Protein AF-A0A4P6PBQ9-F1 (afdb_monomer_lite)

pLDDT: mean 81.06, std 14.19, range [39.72, 94.38]

Sequence (97 aa):
METLREIMATLTFIAGTVLIFSLIGAFHWGTLLASFACFLAAYLIWPSKRSGQRERENVFLDVLELIIEFPMEILFWLFRLIGRLFRSKEGGFDIDI

Secondary structure (DSSP, 8-state):
-HHHHHHHHHHHHHHHHHHHHHTTTS--HHHHHHHHHHHHHHHHHS--GGGT---S--HHHHHHHHHHHHHHHHHHHHHHHHHHHHHTTS-------

Radius of gyration: 16.73 Å; chains: 1; bounding box: 33×40×40 Å

Structure (mmCIF, N/CA/C/O backbone):
data_AF-A0A4P6PBQ9-F1
#
_entry.id   AF-A0A4P6PBQ9-F1
#
loop_
_atom_site.group_PDB
_atom_site.id
_atom_site.type_symbol
_atom_site.label_atom_id
_atom_site.label_alt_id
_atom_site.label_comp_id
_atom_site.label_asym_id
_atom_site.label_entity_id
_atom_site.label_seq_id
_atom_site.pdbx_PDB_ins_code
_atom_site.Cartn_x
_atom_site.Cartn_y
_atom_site.Cartn_z
_atom_site.occupancy
_atom_site.B_iso_or_equiv
_atom_site.auth_seq_id
_atom_site.auth_comp_id
_atom_site.auth_asym_id
_atom_site.auth_atom_id
_atom_site.pdbx_PDB_model_num
ATOM 1 N N . MET A 1 1 ? -2.350 0.462 23.960 1.00 65.19 1 MET A N 1
ATOM 2 C CA . MET A 1 1 ? -1.142 0.570 23.101 1.00 65.19 1 MET A CA 1
ATOM 3 C C . MET A 1 1 ? -1.495 0.472 21.606 1.00 65.19 1 MET A C 1
ATOM 5 O O . MET A 1 1 ? -0.650 0.081 20.811 1.00 65.19 1 MET A O 1
ATOM 9 N N . GLU A 1 2 ? -2.716 0.825 21.186 1.00 73.94 2 GLU A N 1
ATOM 10 C CA . GLU A 1 2 ? -3.126 0.719 19.772 1.00 73.94 2 GLU A CA 1
ATOM 11 C C . GLU A 1 2 ? -2.599 1.862 18.916 1.00 73.94 2 GLU A C 1
ATOM 13 O O . GLU A 1 2 ? -2.073 1.615 17.839 1.00 73.94 2 GLU A O 1
ATOM 18 N N . THR A 1 3 ? -2.615 3.090 19.431 1.00 80.19 3 THR A N 1
ATOM 19 C CA . THR A 1 3 ? -2.163 4.278 18.690 1.00 80.19 3 THR A CA 1
ATOM 20 C C . THR A 1 3 ? -0.701 4.165 18.254 1.00 80.19 3 THR A C 1
ATOM 22 O O . THR A 1 3 ? -0.340 4.559 17.152 1.00 80.19 3 THR A O 1
ATOM 25 N N . LEU A 1 4 ? 0.156 3.561 19.089 1.00 84.88 4 LEU A N 1
ATOM 26 C CA . LEU A 1 4 ? 1.552 3.303 18.730 1.00 84.88 4 LEU A CA 1
ATOM 27 C C . LEU A 1 4 ? 1.659 2.295 17.575 1.00 84.88 4 LEU A C 1
ATOM 29 O O . LEU A 1 4 ? 2.440 2.509 16.652 1.00 84.88 4 LEU A O 1
ATOM 33 N N . ARG A 1 5 ? 0.859 1.221 17.600 1.00 86.19 5 ARG A N 1
ATOM 34 C CA . ARG A 1 5 ? 0.819 0.222 16.520 1.00 86.19 5 ARG A CA 1
ATOM 35 C C . ARG A 1 5 ? 0.308 0.829 15.216 1.00 86.19 5 ARG A C 1
ATOM 37 O O . ARG A 1 5 ? 0.903 0.577 14.176 1.00 86.19 5 ARG A O 1
ATOM 44 N N . GLU A 1 6 ? -0.730 1.660 15.276 1.00 86.75 6 GLU A N 1
ATOM 45 C CA . GLU A 1 6 ? -1.260 2.397 14.119 1.00 86.75 6 GLU A CA 1
ATOM 46 C C . GLU A 1 6 ? -0.182 3.285 13.484 1.00 86.75 6 GLU A C 1
ATOM 48 O O . GLU A 1 6 ? 0.038 3.231 12.272 1.00 86.75 6 GLU A O 1
ATOM 53 N N . ILE A 1 7 ? 0.555 4.048 14.302 1.00 88.44 7 ILE A N 1
ATOM 54 C CA . ILE A 1 7 ? 1.662 4.890 13.832 1.00 88.44 7 ILE A CA 1
ATOM 55 C C . ILE A 1 7 ? 2.764 4.028 13.202 1.00 88.44 7 ILE A C 1
ATOM 57 O O . ILE A 1 7 ? 3.213 4.322 12.096 1.00 88.44 7 ILE A O 1
ATOM 61 N N . MET A 1 8 ? 3.180 2.942 13.860 1.00 90.56 8 MET A N 1
ATOM 62 C CA . MET A 1 8 ? 4.226 2.049 13.347 1.00 90.56 8 MET A CA 1
ATOM 63 C C . MET A 1 8 ? 3.844 1.397 12.015 1.00 90.56 8 MET A C 1
ATOM 65 O O . MET A 1 8 ? 4.658 1.364 11.091 1.00 90.56 8 MET A O 1
ATOM 69 N N . ALA A 1 9 ? 2.613 0.902 11.897 1.00 90.94 9 ALA A N 1
ATOM 70 C CA . ALA A 1 9 ? 2.101 0.317 10.665 1.00 90.94 9 ALA A CA 1
ATOM 71 C C . ALA A 1 9 ? 2.056 1.354 9.534 1.00 90.94 9 ALA A C 1
ATOM 73 O O . ALA A 1 9 ? 2.552 1.085 8.441 1.00 90.94 9 ALA A O 1
ATOM 74 N N . THR A 1 10 ? 1.571 2.566 9.816 1.00 90.06 10 THR A N 1
ATOM 75 C CA . THR A 1 10 ? 1.527 3.658 8.829 1.00 90.06 10 THR A CA 1
ATOM 76 C C . THR A 1 10 ? 2.931 4.051 8.359 1.00 90.06 10 THR A C 1
ATOM 78 O O . THR A 1 10 ? 3.169 4.188 7.161 1.00 90.06 10 THR A O 1
ATOM 81 N N . LEU A 1 11 ? 3.899 4.179 9.273 1.00 93.88 11 LEU A N 1
ATOM 82 C CA . LEU A 1 11 ? 5.289 4.488 8.917 1.00 93.88 11 LEU A CA 1
ATOM 83 C C . LEU A 1 11 ? 5.925 3.383 8.068 1.00 93.88 11 LEU A C 1
ATOM 85 O O . LEU A 1 11 ? 6.626 3.668 7.098 1.00 93.88 11 LEU A O 1
ATOM 89 N N . THR A 1 12 ? 5.647 2.124 8.404 1.00 93.69 12 THR A N 1
ATOM 90 C CA . THR A 1 12 ? 6.162 0.967 7.663 1.00 93.69 12 THR A CA 1
ATOM 91 C C . THR A 1 12 ? 5.551 0.899 6.260 1.00 93.69 12 THR A C 1
ATOM 93 O O . THR A 1 12 ? 6.253 0.614 5.289 1.00 93.69 12 THR A O 1
ATOM 96 N N . PHE A 1 13 ? 4.268 1.242 6.125 1.00 93.12 13 PHE A N 1
ATOM 97 C CA . PHE A 1 13 ? 3.591 1.366 4.837 1.00 93.12 13 PHE A CA 1
ATOM 98 C C . PHE A 1 13 ? 4.214 2.462 3.959 1.00 93.12 13 PHE A C 1
ATOM 100 O O . PHE A 1 13 ? 4.505 2.237 2.781 1.00 93.12 13 PHE A O 1
ATOM 107 N N . ILE A 1 14 ? 4.474 3.640 4.535 1.00 94.38 14 ILE A N 1
ATOM 108 C CA . ILE A 1 14 ? 5.136 4.744 3.828 1.00 94.38 14 ILE A CA 1
ATOM 109 C C . ILE A 1 14 ? 6.533 4.311 3.368 1.00 94.38 14 ILE A C 1
ATOM 111 O O . ILE A 1 14 ? 6.887 4.530 2.210 1.00 94.38 14 ILE A O 1
ATOM 115 N N . ALA A 1 15 ? 7.302 3.634 4.226 1.00 94.38 15 ALA A N 1
ATOM 116 C CA . ALA A 1 15 ? 8.620 3.113 3.868 1.00 94.38 15 ALA A CA 1
ATOM 117 C C . ALA A 1 15 ? 8.556 2.126 2.687 1.00 94.38 15 ALA A C 1
ATOM 119 O O . ALA A 1 15 ? 9.316 2.268 1.729 1.00 94.38 15 ALA A O 1
ATOM 120 N N . GLY A 1 16 ? 7.610 1.179 2.706 1.00 92.56 16 GLY A N 1
ATOM 121 C CA . GLY A 1 16 ? 7.380 0.254 1.588 1.00 92.56 16 GLY A CA 1
ATOM 122 C C . GLY A 1 16 ? 7.032 0.978 0.283 1.00 92.56 16 GLY A C 1
ATOM 123 O O . GLY A 1 16 ? 7.572 0.656 -0.775 1.00 92.56 16 GLY A O 1
ATOM 124 N N . THR A 1 17 ? 6.210 2.024 0.370 1.00 92.44 17 THR A N 1
ATOM 125 C CA . THR A 1 17 ? 5.827 2.855 -0.779 1.00 92.44 17 THR A CA 1
ATOM 126 C C . THR A 1 17 ? 7.035 3.577 -1.380 1.00 92.44 17 THR A C 1
ATOM 128 O O . THR A 1 17 ? 7.237 3.543 -2.593 1.00 92.44 17 THR A O 1
ATOM 131 N N . VAL A 1 18 ? 7.890 4.177 -0.544 1.00 93.88 18 VAL A N 1
ATOM 132 C CA . VAL A 1 18 ? 9.129 4.839 -0.990 1.00 93.88 18 VAL A CA 1
ATOM 133 C C . VAL A 1 18 ? 10.069 3.850 -1.683 1.00 93.88 18 VAL A C 1
ATOM 135 O O . VAL A 1 18 ? 10.625 4.173 -2.733 1.00 93.88 18 VAL A O 1
ATOM 138 N N . LEU A 1 19 ? 10.212 2.632 -1.147 1.00 91.75 19 LEU A N 1
ATOM 139 C CA . LEU A 1 19 ? 11.022 1.583 -1.776 1.00 91.75 19 LEU A CA 1
ATOM 140 C C . LEU A 1 19 ? 10.494 1.209 -3.168 1.00 91.75 19 LEU A C 1
ATOM 142 O O . LEU A 1 19 ? 11.292 1.030 -4.086 1.00 91.75 19 LEU A O 1
ATOM 146 N N . ILE A 1 20 ? 9.172 1.155 -3.355 1.00 90.88 20 ILE A N 1
ATOM 147 C CA . ILE A 1 20 ? 8.572 0.925 -4.677 1.00 90.88 20 ILE A CA 1
ATOM 148 C C . ILE A 1 20 ? 8.871 2.063 -5.640 1.00 90.88 20 ILE A C 1
ATOM 150 O O . ILE A 1 20 ? 9.293 1.805 -6.765 1.00 90.88 20 ILE A O 1
ATOM 154 N N . PHE A 1 21 ? 8.708 3.317 -5.217 1.00 91.44 21 PHE A N 1
ATOM 155 C CA . PHE A 1 21 ? 9.039 4.457 -6.075 1.00 91.44 21 PHE A CA 1
ATOM 156 C C . PHE A 1 21 ? 10.524 4.480 -6.455 1.00 91.44 21 PHE A C 1
ATOM 158 O O . PHE A 1 21 ? 10.863 4.826 -7.586 1.00 91.44 21 PHE A O 1
ATOM 165 N N . SER A 1 22 ? 11.409 4.032 -5.559 1.00 91.62 22 SER A N 1
ATOM 166 C CA . SER A 1 22 ? 12.841 3.906 -5.847 1.00 91.62 22 SER A CA 1
ATOM 167 C C . SER A 1 22 ? 13.152 2.926 -6.987 1.00 91.62 22 SER A C 1
ATOM 169 O O . SER A 1 22 ? 14.192 3.071 -7.631 1.00 91.62 22 SER A O 1
ATOM 171 N N . LEU A 1 23 ? 12.279 1.952 -7.270 1.00 90.88 23 LEU A N 1
ATOM 172 C CA . LEU A 1 23 ? 12.480 0.985 -8.356 1.00 90.88 23 LEU A CA 1
ATOM 173 C C . LEU A 1 23 ? 12.305 1.593 -9.751 1.00 90.88 23 LEU A C 1
ATOM 175 O O . LEU A 1 23 ? 12.793 1.012 -10.717 1.00 90.88 23 LEU A O 1
ATOM 179 N N . ILE A 1 24 ? 11.631 2.744 -9.869 1.00 88.44 24 ILE A N 1
ATOM 180 C CA . ILE A 1 24 ? 11.380 3.404 -11.160 1.00 88.44 24 ILE A CA 1
ATOM 181 C C . ILE A 1 24 ? 12.694 3.892 -11.794 1.00 88.44 24 ILE A C 1
ATOM 183 O O . ILE A 1 24 ? 12.819 3.899 -13.016 1.00 88.44 24 ILE A O 1
ATOM 187 N N . GLY A 1 25 ? 13.687 4.270 -10.979 1.00 85.88 25 GLY A N 1
ATOM 188 C CA . GLY A 1 25 ? 15.002 4.707 -11.463 1.00 85.88 25 GLY A CA 1
ATOM 189 C C . GLY A 1 25 ? 15.983 3.558 -11.703 1.00 85.88 25 GLY A C 1
ATOM 190 O O . GLY A 1 25 ? 16.677 3.536 -12.716 1.00 85.88 25 GLY A O 1
ATOM 191 N N . ALA A 1 26 ? 16.041 2.598 -10.779 1.00 86.94 26 ALA A N 1
ATOM 192 C CA . ALA A 1 26 ? 16.923 1.440 -10.871 1.00 86.94 26 ALA A CA 1
ATOM 193 C C . ALA A 1 26 ? 16.225 0.205 -10.296 1.00 86.94 26 ALA A C 1
ATOM 195 O O . ALA A 1 26 ? 15.969 0.108 -9.092 1.00 86.94 26 ALA A O 1
ATOM 196 N N . PHE A 1 27 ? 15.908 -0.751 -11.170 1.00 90.69 27 PHE A N 1
ATOM 197 C CA . PHE A 1 27 ? 15.203 -1.955 -10.761 1.00 90.69 27 PHE A CA 1
ATOM 198 C C . PHE A 1 27 ? 16.159 -2.944 -10.085 1.00 90.69 27 PHE A C 1
ATOM 200 O O . PHE A 1 27 ? 17.047 -3.517 -10.719 1.00 90.69 27 PHE A O 1
ATOM 207 N N . HIS A 1 28 ? 15.929 -3.185 -8.795 1.00 93.06 28 HIS A N 1
ATOM 208 C CA . HIS A 1 28 ? 16.649 -4.178 -8.009 1.00 93.06 28 HIS A CA 1
ATOM 209 C C . HIS A 1 28 ? 15.664 -5.138 -7.345 1.00 93.06 28 HIS A C 1
ATOM 211 O O . HIS A 1 28 ? 14.822 -4.731 -6.543 1.00 93.06 28 HIS A O 1
ATOM 217 N N . TRP A 1 29 ? 15.820 -6.435 -7.619 1.00 90.50 29 TRP A N 1
ATOM 218 C CA . TRP A 1 29 ? 14.987 -7.488 -7.030 1.00 90.50 29 TRP A CA 1
ATOM 219 C C . TRP A 1 29 ? 14.978 -7.463 -5.495 1.00 90.50 29 TRP A C 1
ATOM 221 O O . TRP A 1 29 ? 13.937 -7.698 -4.888 1.00 90.50 29 TRP A O 1
ATOM 231 N N . GLY A 1 30 ? 16.109 -7.123 -4.863 1.00 93.50 30 GLY A N 1
ATOM 232 C CA . GLY A 1 30 ? 16.199 -6.992 -3.405 1.00 93.50 30 GLY A CA 1
ATOM 233 C C . GLY A 1 30 ? 15.305 -5.880 -2.849 1.00 93.50 30 GLY A C 1
ATOM 234 O O . GLY A 1 30 ? 14.580 -6.102 -1.884 1.00 93.50 30 GLY A O 1
ATOM 235 N N . THR A 1 31 ? 15.291 -4.711 -3.496 1.00 92.00 31 THR A N 1
ATOM 236 C CA . THR A 1 31 ? 14.446 -3.568 -3.111 1.00 92.00 31 THR A CA 1
ATOM 237 C C . THR A 1 31 ? 12.963 -3.884 -3.301 1.00 92.00 31 THR A C 1
ATOM 239 O O . THR A 1 31 ? 12.145 -3.536 -2.452 1.00 92.00 31 THR A O 1
ATOM 242 N N . LEU A 1 32 ? 12.620 -4.614 -4.368 1.00 91.06 32 LEU A N 1
ATOM 243 C CA . LEU A 1 32 ? 11.261 -5.102 -4.595 1.00 91.06 32 LEU A CA 1
ATOM 244 C C . LEU A 1 32 ? 10.807 -6.027 -3.457 1.00 91.06 32 LEU A C 1
ATOM 246 O O . LEU A 1 32 ? 9.755 -5.805 -2.861 1.00 91.06 32 LEU A O 1
ATOM 250 N N . LEU A 1 33 ? 11.619 -7.024 -3.103 1.00 92.69 33 LEU A N 1
ATOM 251 C CA . LEU A 1 33 ? 11.280 -7.981 -2.048 1.00 92.69 33 LEU A CA 1
ATOM 252 C C . LEU A 1 33 ? 11.200 -7.307 -0.666 1.00 92.69 33 LEU A C 1
ATOM 254 O O . LEU A 1 33 ? 10.287 -7.594 0.106 1.00 92.69 33 LEU A O 1
ATOM 258 N N . ALA A 1 34 ? 12.088 -6.346 -0.392 1.00 93.12 34 ALA A N 1
ATOM 259 C 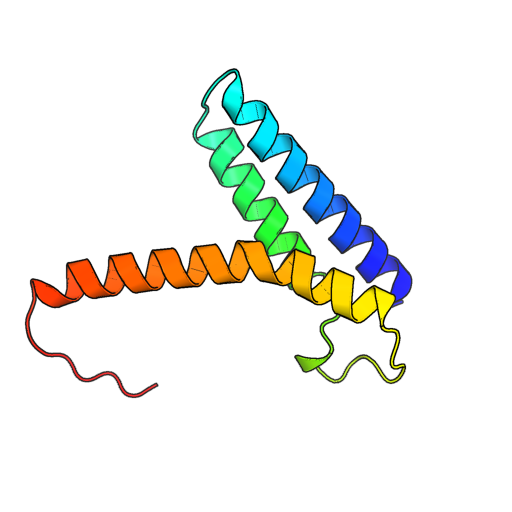CA . ALA A 1 34 ? 12.035 -5.522 0.814 1.00 93.12 34 ALA A CA 1
ATOM 260 C C . ALA A 1 34 ? 10.750 -4.681 0.887 1.00 93.12 34 ALA A C 1
ATOM 262 O O . ALA A 1 34 ? 10.126 -4.609 1.944 1.00 93.12 34 ALA A O 1
ATOM 263 N N . SER A 1 35 ? 10.309 -4.095 -0.232 1.00 92.62 35 SER A N 1
ATOM 264 C CA . SER A 1 35 ? 9.060 -3.324 -0.263 1.00 92.62 35 SER A CA 1
ATOM 265 C C . SER A 1 35 ? 7.831 -4.185 0.044 1.00 92.62 35 SER A C 1
ATOM 267 O O . SER A 1 35 ? 6.990 -3.790 0.853 1.00 92.62 35 SER A O 1
ATOM 269 N N . PHE A 1 36 ? 7.773 -5.406 -0.502 1.00 90.94 36 PHE A N 1
ATOM 270 C CA . PHE A 1 36 ? 6.720 -6.366 -0.176 1.00 90.94 36 PHE A CA 1
ATOM 271 C C . PHE A 1 36 ? 6.751 -6.788 1.290 1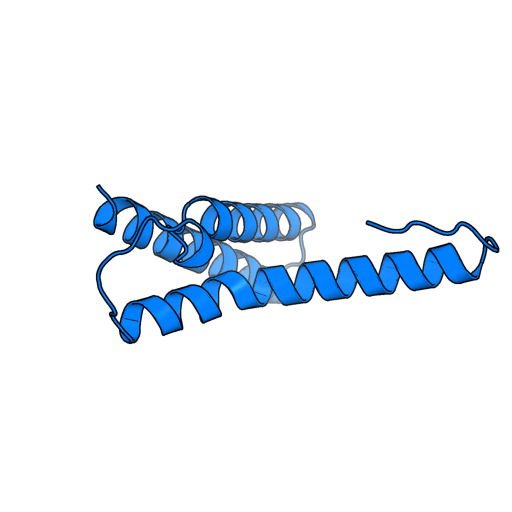.00 90.94 36 PHE A C 1
ATOM 273 O O . PHE A 1 36 ? 5.700 -6.853 1.926 1.00 90.94 36 PHE A O 1
ATOM 280 N N . ALA A 1 37 ? 7.940 -7.021 1.851 1.00 92.69 37 ALA A N 1
ATOM 281 C CA . ALA A 1 37 ? 8.083 -7.323 3.271 1.00 92.69 37 ALA A CA 1
ATOM 282 C C . ALA A 1 37 ? 7.584 -6.165 4.155 1.00 92.69 37 ALA A C 1
ATOM 284 O O . ALA A 1 37 ? 6.909 -6.416 5.152 1.00 92.69 37 ALA A O 1
ATOM 285 N N . CYS A 1 38 ? 7.842 -4.908 3.774 1.00 93.56 38 CYS A N 1
ATOM 286 C CA . CYS A 1 38 ? 7.307 -3.737 4.474 1.00 93.56 38 CYS A CA 1
ATOM 287 C C . CYS A 1 38 ? 5.778 -3.680 4.427 1.00 93.56 38 CYS A C 1
ATOM 289 O O . CYS A 1 38 ? 5.154 -3.448 5.459 1.00 93.56 38 CYS A O 1
ATOM 291 N N . PHE A 1 39 ? 5.155 -3.922 3.273 1.00 90.94 39 PHE A N 1
ATOM 292 C CA . PHE A 1 39 ? 3.692 -3.946 3.192 1.00 90.94 39 PHE A CA 1
ATOM 293 C C . PHE A 1 39 ? 3.071 -5.075 4.004 1.00 90.94 39 PHE A C 1
ATOM 295 O O . PHE A 1 39 ? 2.106 -4.841 4.730 1.00 90.94 39 PHE A O 1
ATOM 302 N N . LEU A 1 40 ? 3.667 -6.267 3.962 1.00 89.94 40 LEU A N 1
ATOM 303 C CA . LEU A 1 40 ? 3.230 -7.381 4.794 1.00 89.94 40 LEU A CA 1
ATOM 304 C C . LEU A 1 40 ? 3.364 -7.043 6.286 1.00 89.94 40 LEU A C 1
ATOM 306 O O . LEU A 1 40 ? 2.439 -7.280 7.056 1.00 89.94 40 LEU A O 1
ATOM 310 N N . ALA A 1 41 ? 4.482 -6.445 6.701 1.00 91.56 41 ALA A N 1
ATOM 311 C CA . ALA A 1 41 ? 4.682 -6.020 8.083 1.00 91.56 41 ALA A CA 1
ATOM 312 C C . ALA A 1 41 ? 3.676 -4.937 8.505 1.00 91.56 41 ALA A C 1
ATOM 314 O O . ALA A 1 41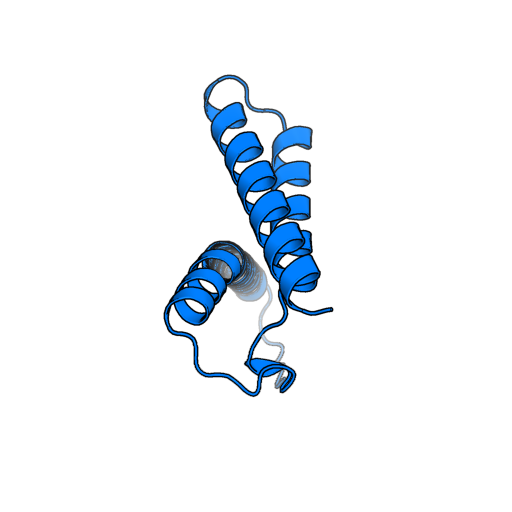 ? 3.104 -5.034 9.587 1.00 91.56 41 ALA A O 1
ATOM 315 N N . ALA A 1 42 ? 3.414 -3.941 7.654 1.00 91.50 42 ALA A N 1
ATOM 316 C CA . ALA A 1 42 ? 2.415 -2.908 7.91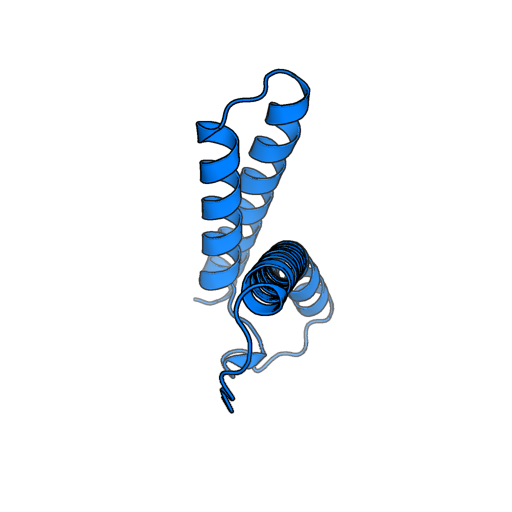9 1.00 91.50 42 ALA A CA 1
ATOM 317 C C . ALA A 1 42 ? 1.021 -3.517 8.131 1.00 91.50 42 ALA A C 1
ATOM 319 O O . ALA A 1 42 ? 0.357 -3.188 9.112 1.00 91.50 42 ALA A O 1
ATOM 320 N N . TYR A 1 43 ? 0.633 -4.460 7.270 1.00 88.38 43 TYR A N 1
ATOM 321 C CA . TYR A 1 43 ? -0.621 -5.202 7.384 1.00 88.38 43 TYR A CA 1
ATOM 322 C C . TYR A 1 43 ? -0.708 -6.019 8.684 1.00 88.38 43 TYR A C 1
ATOM 324 O O . TYR A 1 43 ? -1.725 -5.978 9.366 1.00 88.38 43 TYR A O 1
ATOM 332 N N . LEU A 1 44 ? 0.367 -6.712 9.079 1.00 86.69 44 LEU A N 1
ATOM 333 C CA . LEU A 1 44 ? 0.387 -7.513 10.313 1.00 86.69 44 LEU A CA 1
ATOM 334 C C . LEU A 1 44 ? 0.388 -6.662 11.593 1.00 86.69 44 LEU A C 1
ATOM 336 O O . LEU A 1 44 ? -0.170 -7.066 12.613 1.00 86.69 44 LEU A O 1
ATOM 340 N N . ILE A 1 45 ? 1.044 -5.499 11.570 1.00 88.25 45 ILE A N 1
ATOM 341 C CA . ILE A 1 45 ? 1.110 -4.601 12.730 1.00 88.25 45 ILE A CA 1
ATOM 342 C C . ILE A 1 45 ? -0.233 -3.889 12.931 1.00 88.25 45 ILE A C 1
ATOM 344 O O . ILE A 1 45 ? -0.627 -3.674 14.089 1.00 88.25 45 ILE A O 1
ATOM 348 N N . TRP A 1 46 ? -0.918 -3.538 11.833 1.00 86.44 46 TRP A N 1
ATOM 349 C CA . TRP A 1 46 ? -2.161 -2.774 11.852 1.00 86.44 46 TRP A CA 1
ATOM 350 C C . TRP A 1 46 ? -3.228 -3.470 12.714 1.00 86.44 46 TRP A C 1
ATOM 352 O O . TRP A 1 46 ? -3.565 -4.632 12.478 1.00 86.44 46 TRP A O 1
ATOM 362 N N . PRO A 1 47 ? -3.769 -2.797 13.744 1.00 73.38 47 PRO A N 1
ATOM 363 C CA . PRO A 1 47 ? -4.877 -3.334 14.520 1.00 73.38 47 PRO A CA 1
ATOM 364 C C . PRO A 1 47 ? -6.165 -3.246 13.685 1.00 73.38 47 PRO A C 1
ATOM 366 O O . PRO A 1 47 ? -6.889 -2.255 13.738 1.00 73.38 47 PRO A O 1
ATOM 369 N N . SER A 1 48 ? -6.426 -4.277 12.878 1.00 66.25 48 SER A N 1
ATOM 370 C CA . SER A 1 48 ? -7.633 -4.365 12.047 1.00 66.25 48 SER A CA 1
ATOM 371 C C . SER A 1 48 ? -8.893 -4.551 12.895 1.00 66.25 48 SER A C 1
ATOM 373 O O . SER A 1 48 ? -8.911 -5.325 13.864 1.00 66.25 48 SER A O 1
ATOM 375 N N . LYS A 1 49 ? -9.989 -3.903 12.479 1.00 63.88 49 LYS A N 1
ATOM 376 C CA . LYS A 1 49 ? -11.328 -4.116 13.053 1.00 63.88 49 LYS A CA 1
ATOM 377 C C . LYS A 1 49 ? -11.779 -5.577 12.972 1.00 63.88 49 LYS A C 1
ATOM 379 O O . LYS A 1 49 ? -12.469 -6.040 13.880 1.00 63.88 49 LYS A O 1
ATOM 384 N N . ARG A 1 50 ? -11.345 -6.336 11.954 1.00 56.84 50 ARG A N 1
ATOM 385 C CA . ARG A 1 50 ? -11.653 -7.777 11.812 1.00 56.84 50 ARG A CA 1
ATOM 386 C C . ARG A 1 50 ? -11.180 -8.618 12.997 1.00 56.84 50 ARG A C 1
ATOM 388 O O . ARG A 1 50 ? -11.753 -9.671 13.248 1.00 56.84 50 ARG A O 1
ATOM 395 N N . SER A 1 51 ? -10.167 -8.160 13.733 1.00 55.69 51 SER A N 1
ATOM 396 C CA . SER A 1 51 ? -9.631 -8.862 14.904 1.00 55.69 51 SER A CA 1
ATOM 397 C C . SER A 1 51 ? -10.390 -8.559 16.208 1.00 55.69 51 SER A C 1
ATOM 399 O O . SER A 1 51 ? -9.983 -9.047 17.262 1.00 55.69 51 SER A O 1
ATOM 401 N N . GLY A 1 52 ? -11.447 -7.735 16.178 1.00 58.91 52 GLY A N 1
ATOM 402 C CA . GLY A 1 52 ? -12.244 -7.390 17.362 1.00 58.91 52 GLY A CA 1
ATOM 403 C C . GLY A 1 52 ? -11.520 -6.519 18.397 1.00 58.91 52 GLY A C 1
ATOM 404 O O . GLY A 1 52 ? -12.007 -6.387 19.514 1.00 58.91 52 GLY A O 1
ATOM 405 N N . GLN A 1 53 ? -10.361 -5.937 18.057 1.00 56.72 53 GLN A N 1
ATOM 406 C CA . GLN A 1 53 ? -9.564 -5.136 19.000 1.00 56.72 53 GLN A CA 1
ATOM 407 C C . GLN A 1 53 ? -9.992 -3.662 19.087 1.00 56.72 53 GLN A C 1
ATOM 409 O O . GLN A 1 53 ? -9.621 -3.003 20.047 1.00 56.72 53 GLN A O 1
ATOM 414 N N . ARG A 1 54 ? -10.814 -3.156 18.156 1.00 59.38 54 ARG A N 1
ATOM 415 C CA . ARG A 1 54 ? -11.259 -1.753 18.133 1.00 59.38 54 ARG A CA 1
ATOM 416 C C . ARG A 1 54 ? -12.715 -1.580 18.561 1.00 59.38 54 ARG A C 1
ATOM 418 O O . ARG A 1 54 ? -13.617 -1.980 17.833 1.00 59.38 54 ARG A O 1
ATOM 425 N N . GLU A 1 55 ? -12.936 -0.872 19.668 1.00 57.72 55 GLU A N 1
ATOM 426 C CA . GLU A 1 55 ? -14.277 -0.454 20.123 1.00 57.72 55 GLU A CA 1
ATOM 427 C C . GLU A 1 55 ? -14.748 0.892 19.535 1.00 57.72 55 GLU A C 1
ATOM 429 O O . GLU A 1 55 ? -15.939 1.191 19.572 1.00 57.72 55 GLU A O 1
ATOM 434 N N . ARG A 1 56 ? -13.850 1.733 18.991 1.00 62.22 56 ARG A N 1
ATOM 435 C CA . ARG A 1 56 ? -14.214 3.061 18.454 1.00 62.22 56 ARG A CA 1
ATOM 436 C C . ARG A 1 56 ? -14.336 3.069 16.932 1.00 62.22 56 ARG A C 1
ATOM 438 O O . ARG A 1 56 ? -13.358 2.838 16.221 1.00 62.22 56 ARG A O 1
ATOM 445 N N . GLU A 1 57 ? -15.513 3.445 16.436 1.00 64.00 57 GLU A N 1
ATOM 446 C CA . GLU A 1 57 ? -15.715 3.841 15.041 1.00 64.00 57 GLU A CA 1
ATOM 447 C C . GLU A 1 57 ? -15.006 5.172 14.761 1.00 64.00 57 GLU A C 1
ATOM 449 O O . GLU A 1 57 ? -15.476 6.242 15.137 1.00 64.00 57 GLU A O 1
ATOM 454 N N . ASN A 1 58 ? -13.853 5.103 14.098 1.00 76.50 58 ASN A N 1
ATOM 455 C CA . ASN A 1 58 ? -13.145 6.265 13.576 1.00 76.50 58 ASN A CA 1
ATOM 456 C C . ASN A 1 58 ? -12.997 6.108 12.064 1.00 76.50 58 ASN A C 1
ATOM 458 O O . ASN A 1 58 ? -12.146 5.350 11.603 1.00 76.50 58 ASN A O 1
ATOM 462 N N . VAL A 1 59 ? -13.769 6.884 11.299 1.00 82.25 59 VAL A N 1
ATOM 463 C CA . VAL A 1 59 ? -13.766 6.843 9.824 1.00 82.25 59 VAL A CA 1
ATOM 464 C C . VAL A 1 59 ? -12.358 7.030 9.248 1.00 82.25 59 VAL A C 1
ATOM 466 O O . VAL A 1 59 ? -11.974 6.338 8.314 1.00 82.25 59 VAL A O 1
ATOM 469 N N . PHE A 1 60 ? -11.549 7.919 9.836 1.00 83.56 60 PHE A N 1
ATOM 470 C CA . PHE A 1 60 ? -10.161 8.136 9.408 1.00 83.56 60 PHE A CA 1
ATOM 471 C C . PHE A 1 60 ? -9.317 6.858 9.475 1.00 83.56 60 PHE A C 1
ATOM 473 O O . PHE A 1 60 ? -8.520 6.572 8.584 1.00 83.56 60 PHE A O 1
ATOM 480 N N . LEU A 1 61 ? -9.508 6.080 10.535 1.00 82.56 61 LEU A N 1
ATOM 481 C CA . LEU A 1 61 ? -8.759 4.860 10.743 1.00 82.56 61 LEU A CA 1
ATOM 482 C C . LEU A 1 61 ? -9.272 3.703 9.878 1.00 82.56 61 LEU A C 1
ATOM 484 O O . LEU A 1 61 ? -8.482 2.841 9.511 1.00 82.56 61 LEU A O 1
ATOM 488 N N . ASP A 1 62 ? -10.555 3.703 9.524 1.00 84.94 62 ASP A N 1
ATOM 489 C CA . ASP A 1 62 ? -11.120 2.743 8.568 1.00 84.94 62 ASP A CA 1
ATOM 490 C C . ASP A 1 62 ? -10.583 2.987 7.153 1.00 84.94 62 ASP A C 1
ATOM 492 O O . ASP A 1 62 ? -10.250 2.049 6.433 1.00 84.94 62 ASP A O 1
ATOM 496 N N . VAL A 1 63 ? -10.431 4.257 6.763 1.00 88.94 63 VAL A N 1
ATOM 497 C CA . VAL A 1 63 ? -9.810 4.621 5.481 1.00 88.94 63 VAL A CA 1
ATOM 498 C C . VAL A 1 63 ? -8.340 4.194 5.445 1.00 88.94 63 VAL A C 1
ATOM 500 O O . VAL A 1 63 ? -7.887 3.657 4.438 1.00 88.94 63 VAL A O 1
ATOM 503 N N . LEU A 1 64 ? -7.592 4.392 6.535 1.00 87.56 64 LEU A N 1
ATOM 504 C CA . LEU A 1 64 ? -6.206 3.920 6.636 1.00 87.56 64 LEU A CA 1
ATOM 505 C C . LEU A 1 64 ? -6.099 2.394 6.562 1.00 87.56 64 LEU A C 1
ATOM 507 O O . LEU A 1 64 ? -5.204 1.892 5.888 1.00 87.56 64 LEU A O 1
ATOM 511 N N . GLU A 1 65 ? -7.012 1.671 7.216 1.00 88.62 65 GLU A N 1
ATOM 512 C CA . GLU A 1 65 ? -7.100 0.212 7.116 1.00 88.62 65 GLU A CA 1
ATOM 513 C C . GLU A 1 65 ? -7.262 -0.207 5.655 1.00 88.62 65 GLU A C 1
ATOM 515 O O . GLU A 1 65 ? -6.437 -0.961 5.148 1.00 88.62 65 GLU A O 1
ATOM 520 N N . LEU A 1 66 ? -8.219 0.389 4.938 1.00 88.31 66 LEU A N 1
ATOM 521 C CA . LEU A 1 66 ? -8.425 0.125 3.514 1.00 88.31 66 LEU A CA 1
ATOM 522 C C . LEU A 1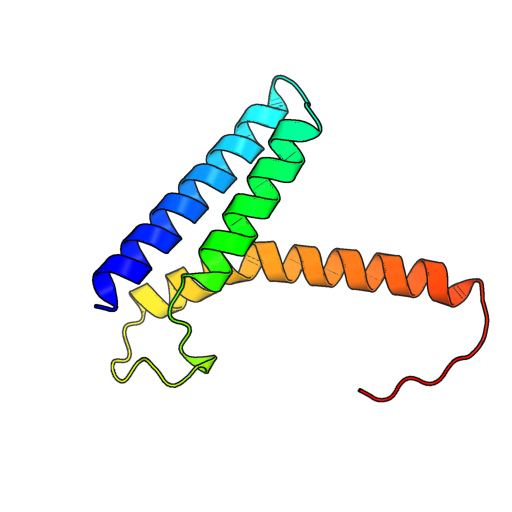 66 ? -7.161 0.395 2.682 1.00 88.31 66 LEU A C 1
ATOM 524 O O . LEU A 1 66 ? -6.801 -0.413 1.832 1.00 88.31 66 LEU A O 1
ATOM 528 N N . ILE A 1 67 ? -6.463 1.509 2.927 1.00 90.00 67 ILE A N 1
ATOM 529 C CA . ILE A 1 67 ? -5.233 1.868 2.201 1.00 90.00 67 ILE A CA 1
ATOM 530 C C . ILE A 1 67 ? -4.113 0.847 2.447 1.00 90.00 67 ILE A C 1
ATOM 532 O O . ILE A 1 67 ? -3.375 0.523 1.516 1.00 90.00 67 ILE A O 1
ATOM 536 N N . ILE A 1 68 ? -3.978 0.343 3.676 1.00 88.12 68 ILE A N 1
ATOM 537 C CA . ILE A 1 68 ? -2.950 -0.639 4.048 1.00 88.12 68 ILE A CA 1
ATOM 538 C C . ILE A 1 68 ? -3.298 -2.033 3.515 1.00 88.12 68 ILE A C 1
ATOM 540 O O . ILE A 1 68 ? -2.409 -2.741 3.038 1.00 88.12 68 ILE A O 1
ATOM 544 N N . GLU A 1 69 ? -4.572 -2.428 3.561 1.00 88.75 69 GLU A N 1
ATOM 545 C CA . GLU A 1 69 ? -5.035 -3.723 3.054 1.00 88.75 69 GLU A CA 1
ATOM 546 C C . GLU A 1 69 ? -4.990 -3.798 1.524 1.00 88.75 69 GLU A C 1
ATOM 548 O O . GLU A 1 69 ? -4.650 -4.845 0.971 1.00 88.75 69 GLU A O 1
ATOM 553 N N . PHE A 1 70 ? -5.246 -2.688 0.829 1.00 90.19 70 PHE A N 1
ATOM 554 C CA . PHE A 1 70 ? -5.338 -2.636 -0.631 1.00 90.19 70 PHE A CA 1
ATOM 555 C C . PHE A 1 70 ? -4.136 -3.241 -1.388 1.00 90.19 70 PHE A C 1
ATOM 557 O O . PHE A 1 70 ? -4.349 -4.115 -2.234 1.00 90.19 70 PHE A O 1
ATOM 564 N N . PRO A 1 71 ? -2.866 -2.864 -1.124 1.00 86.19 71 PRO A N 1
ATOM 565 C CA . PRO A 1 71 ? -1.736 -3.477 -1.821 1.00 86.19 71 PRO A CA 1
ATOM 566 C C . PRO A 1 71 ? -1.587 -4.967 -1.512 1.00 86.19 71 PRO A C 1
ATOM 568 O O . PRO A 1 71 ? -1.190 -5.728 -2.393 1.00 86.19 71 PRO A O 1
ATOM 571 N N . MET A 1 72 ? -1.933 -5.406 -0.299 1.00 85.50 72 MET A N 1
ATOM 572 C CA . MET A 1 72 ? -1.923 -6.828 0.044 1.00 85.50 72 MET A CA 1
ATOM 573 C C . MET A 1 72 ? -3.017 -7.586 -0.704 1.00 85.50 72 MET A C 1
ATOM 575 O O . MET A 1 72 ? -2.756 -8.662 -1.237 1.00 85.50 72 MET A O 1
ATOM 579 N N . GLU A 1 73 ? -4.216 -7.019 -0.811 1.00 88.88 73 GLU A N 1
ATOM 580 C CA . GLU A 1 73 ? -5.323 -7.608 -1.561 1.00 88.88 73 GLU A CA 1
ATOM 581 C C . GLU A 1 73 ? -4.985 -7.756 -3.051 1.00 88.88 73 GLU A C 1
ATOM 583 O O . GLU A 1 73 ? -5.210 -8.822 -3.628 1.00 88.88 73 GLU A O 1
ATOM 588 N N . ILE A 1 74 ? -4.339 -6.749 -3.655 1.00 88.19 74 ILE A N 1
ATOM 589 C CA . ILE A 1 74 ? -3.813 -6.843 -5.026 1.00 88.19 74 ILE A CA 1
ATOM 590 C C . ILE A 1 74 ? -2.821 -8.001 -5.148 1.00 88.19 74 ILE A C 1
ATOM 592 O O . ILE A 1 74 ? -2.891 -8.772 -6.108 1.00 88.19 74 ILE A O 1
ATOM 596 N N . LEU A 1 75 ? -1.907 -8.153 -4.186 1.00 85.81 75 LEU A N 1
ATOM 597 C CA . LEU A 1 75 ? -0.929 -9.239 -4.204 1.00 85.81 75 LEU A CA 1
ATOM 598 C C . LEU A 1 75 ? -1.596 -10.602 -4.083 1.00 85.81 75 LEU A C 1
ATOM 600 O O . LEU A 1 75 ? -1.292 -11.495 -4.871 1.00 85.81 75 LEU A O 1
ATOM 604 N N . PHE A 1 76 ? -2.538 -10.768 -3.156 1.00 85.81 76 PHE A N 1
ATOM 605 C CA . PHE A 1 76 ? -3.306 -12.004 -3.030 1.00 85.81 76 PHE A CA 1
ATOM 606 C C . PHE A 1 76 ? -4.080 -12.321 -4.304 1.00 85.81 76 PHE A C 1
ATOM 608 O O . PHE A 1 76 ? -4.099 -13.474 -4.739 1.00 85.81 76 PHE A O 1
ATOM 615 N N . TRP A 1 77 ? -4.682 -11.313 -4.934 1.00 90.50 77 TRP A N 1
ATOM 616 C CA . TRP A 1 77 ? -5.384 -11.486 -6.196 1.00 90.50 77 TRP A CA 1
ATOM 617 C C . TRP A 1 77 ? -4.433 -11.920 -7.317 1.00 90.50 77 TRP A C 1
ATOM 619 O O . TRP A 1 77 ? -4.734 -12.870 -8.042 1.00 90.50 77 TRP A O 1
ATOM 629 N N . LEU A 1 78 ? -3.248 -11.307 -7.399 1.00 86.25 78 LEU A N 1
ATOM 630 C CA . LEU A 1 78 ? -2.198 -11.675 -8.346 1.00 86.25 78 LEU A CA 1
ATOM 631 C C . LEU A 1 78 ? -1.716 -13.117 -8.125 1.00 86.25 78 LEU A C 1
ATOM 633 O O . LEU A 1 78 ? -1.697 -13.906 -9.070 1.00 86.25 78 LEU A O 1
ATOM 637 N N . PHE A 1 79 ? -1.395 -13.499 -6.885 1.00 85.62 79 PHE A N 1
ATOM 638 C CA . PHE A 1 79 ? -0.999 -14.869 -6.541 1.00 85.62 79 PHE A CA 1
ATOM 639 C C . PHE A 1 79 ? -2.109 -15.879 -6.840 1.00 85.62 79 PHE A C 1
ATOM 641 O O . PHE A 1 79 ? -1.835 -16.959 -7.363 1.00 85.62 79 PHE A O 1
ATOM 648 N N . ARG A 1 80 ? -3.373 -15.529 -6.576 1.00 86.06 80 ARG A N 1
ATOM 649 C CA . ARG A 1 80 ? -4.529 -16.377 -6.892 1.00 86.06 80 ARG A CA 1
ATOM 650 C C . ARG A 1 80 ? -4.701 -16.560 -8.398 1.00 86.06 80 ARG A C 1
ATOM 652 O O . ARG A 1 80 ? -5.038 -17.659 -8.839 1.00 86.06 80 ARG A O 1
ATOM 659 N N . LEU A 1 81 ? -4.467 -15.515 -9.189 1.00 85.31 81 LEU A N 1
ATOM 660 C CA . LEU A 1 81 ? -4.533 -15.571 -10.648 1.00 85.31 81 LEU A CA 1
ATOM 661 C C . LEU A 1 81 ? -3.408 -16.445 -11.212 1.00 85.31 81 LEU A C 1
ATOM 663 O O . LEU A 1 81 ? -3.676 -17.333 -12.020 1.00 85.31 81 LEU A O 1
ATOM 667 N N . ILE A 1 82 ? -2.183 -16.275 -10.710 1.00 85.62 82 ILE A N 1
ATOM 668 C CA . ILE A 1 82 ? -1.041 -17.131 -11.052 1.00 85.62 82 ILE A CA 1
ATOM 669 C C . ILE A 1 82 ? -1.351 -18.591 -10.694 1.00 85.62 82 ILE A C 1
ATOM 671 O O . ILE A 1 82 ? -1.264 -19.463 -11.555 1.00 85.62 82 ILE A O 1
ATOM 675 N N . GLY A 1 83 ? -1.805 -18.866 -9.469 1.00 83.44 83 GLY A N 1
ATOM 676 C CA . GLY A 1 83 ? -2.164 -20.217 -9.032 1.00 83.44 83 GLY A CA 1
ATOM 677 C C . GLY A 1 83 ? -3.242 -20.869 -9.904 1.00 83.44 83 GLY A C 1
ATOM 678 O O . GLY A 1 83 ? -3.135 -22.047 -10.237 1.00 83.44 83 GLY A O 1
ATOM 679 N N . ARG A 1 84 ? -4.250 -20.105 -10.352 1.00 82.94 84 ARG A N 1
ATOM 680 C CA . ARG A 1 84 ? -5.273 -20.591 -11.297 1.00 82.94 84 ARG A CA 1
ATOM 681 C C . ARG A 1 84 ? -4.701 -20.924 -12.676 1.00 82.94 84 ARG A C 1
ATOM 683 O O . ARG A 1 84 ? -5.109 -21.925 -13.262 1.00 82.94 84 ARG A O 1
ATOM 690 N N . LEU A 1 85 ? -3.769 -20.120 -13.191 1.00 81.31 85 LEU A N 1
ATOM 691 C CA . LEU A 1 85 ? -3.115 -20.384 -14.477 1.00 81.31 85 LEU A CA 1
ATOM 692 C C . LEU A 1 85 ? -2.266 -21.661 -14.428 1.00 81.31 85 LEU A C 1
ATOM 694 O O . LEU A 1 85 ? -2.332 -22.466 -15.353 1.00 81.31 85 LEU A O 1
ATOM 698 N N . PHE A 1 86 ? -1.535 -21.888 -13.332 1.00 78.31 86 PHE A N 1
ATOM 699 C CA . PHE A 1 86 ? -0.778 -23.129 -13.131 1.00 78.31 86 PHE A CA 1
ATOM 700 C C . PHE A 1 86 ? -1.701 -24.344 -12.939 1.00 78.31 86 PHE A C 1
ATOM 702 O O . PHE A 1 86 ? -1.499 -25.371 -13.584 1.00 78.31 86 PHE A O 1
ATOM 709 N N . ARG A 1 87 ? -2.779 -24.208 -12.154 1.00 66.50 87 ARG A N 1
ATOM 710 C CA . ARG A 1 87 ? -3.777 -25.272 -11.927 1.00 66.50 87 ARG A CA 1
ATOM 711 C C . ARG A 1 87 ? -4.604 -25.612 -13.173 1.00 66.50 87 ARG A C 1
ATOM 713 O O . ARG A 1 87 ? -5.145 -26.702 -13.261 1.00 66.50 87 ARG A O 1
ATOM 720 N N . SER A 1 88 ? -4.682 -24.724 -14.167 1.00 57.84 88 SER A N 1
ATOM 721 C CA . SER A 1 88 ? -5.369 -25.023 -15.436 1.00 57.84 88 SER A CA 1
ATOM 722 C C . SER A 1 88 ? -4.580 -25.978 -16.342 1.00 57.84 88 SER A C 1
ATOM 724 O O . SER A 1 88 ? -5.147 -26.512 -17.292 1.00 57.84 88 SER A O 1
ATOM 726 N N . LYS A 1 89 ? -3.285 -26.205 -16.070 1.00 57.06 89 LYS A N 1
ATOM 727 C CA . LYS A 1 89 ? -2.440 -27.117 -16.857 1.00 57.06 89 LYS A CA 1
ATOM 728 C C . LYS A 1 89 ? -2.363 -28.534 -16.270 1.00 57.06 89 LYS A C 1
ATOM 730 O O . LYS A 1 89 ? -2.035 -29.464 -16.999 1.00 57.06 89 LYS A O 1
ATOM 735 N N . GLU A 1 90 ? -2.719 -28.705 -14.999 1.00 54.94 90 GLU A N 1
ATOM 736 C CA . GLU A 1 90 ? -2.754 -29.992 -14.298 1.00 54.94 90 GLU A CA 1
ATOM 737 C C . GLU A 1 90 ? -4.169 -30.205 -13.751 1.00 54.94 90 GLU A C 1
ATOM 739 O O . GLU A 1 90 ? -4.583 -29.591 -12.770 1.00 54.94 90 GLU A O 1
ATOM 744 N N . GLY A 1 91 ? -4.956 -31.000 -14.477 1.00 53.50 91 GLY A N 1
ATOM 745 C CA . GLY A 1 91 ? -6.380 -31.181 -14.232 1.00 53.50 91 GLY A CA 1
ATOM 746 C C . GLY A 1 91 ? -6.723 -31.616 -12.806 1.00 53.50 91 GLY A C 1
ATOM 747 O O . GLY A 1 91 ? -6.061 -32.470 -12.230 1.00 53.50 91 GLY A O 1
ATOM 748 N N . GLY A 1 92 ? -7.822 -31.049 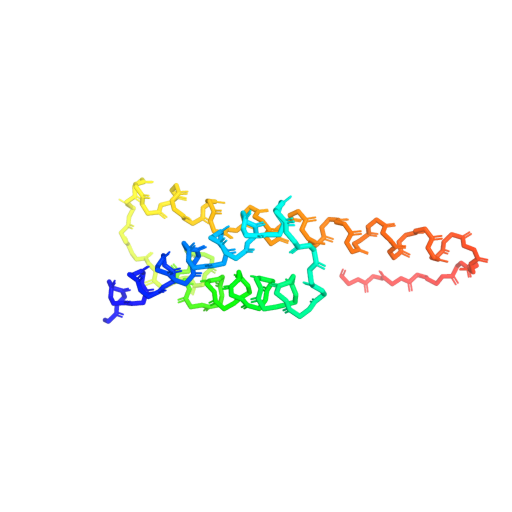-12.300 1.00 49.72 92 GLY A N 1
ATOM 749 C CA . GLY A 1 92 ? -8.666 -31.635 -11.261 1.00 49.72 92 GLY A CA 1
ATOM 750 C C . GLY A 1 92 ? -7.978 -31.949 -9.936 1.00 49.72 92 GLY A C 1
ATOM 751 O O . GLY A 1 92 ? -7.563 -33.075 -9.696 1.00 49.72 92 GLY A O 1
ATOM 752 N N . PHE A 1 93 ? -8.000 -30.997 -9.010 1.00 46.03 93 PHE A N 1
ATOM 753 C CA . PHE A 1 93 ? -8.040 -31.370 -7.600 1.00 46.03 93 PHE A CA 1
ATOM 754 C C . PHE A 1 93 ? -9.000 -30.436 -6.893 1.00 46.03 93 PHE A C 1
ATOM 756 O O . PHE A 1 93 ? -8.701 -29.252 -6.784 1.00 46.03 93 PHE A O 1
ATOM 763 N N . ASP A 1 94 ? -10.175 -30.930 -6.512 1.00 54.12 94 ASP A N 1
ATOM 764 C CA . ASP A 1 94 ? -11.083 -30.258 -5.587 1.00 54.12 94 ASP A CA 1
ATOM 765 C C . ASP A 1 94 ? -10.306 -29.863 -4.331 1.00 54.12 94 ASP A C 1
ATOM 767 O O . ASP A 1 94 ? -9.648 -30.695 -3.710 1.00 54.12 94 ASP A O 1
ATOM 771 N N . ILE A 1 95 ? -10.348 -28.583 -3.973 1.00 49.56 95 ILE A N 1
ATOM 772 C CA . ILE A 1 95 ? -9.922 -28.146 -2.645 1.00 49.56 95 ILE A CA 1
ATOM 773 C C . ILE A 1 95 ? -10.964 -27.134 -2.193 1.00 49.56 95 ILE A C 1
ATOM 775 O O . ILE A 1 95 ? -10.909 -25.960 -2.565 1.00 49.56 95 ILE A O 1
ATOM 779 N N . ASP A 1 96 ? -11.948 -27.676 -1.483 1.00 49.78 96 ASP A N 1
ATOM 780 C CA . ASP A 1 96 ? -12.808 -26.995 -0.522 1.00 49.78 96 ASP A CA 1
ATOM 781 C C . ASP A 1 96 ? -11.906 -26.520 0.631 1.00 49.78 96 ASP A C 1
ATOM 783 O O . ASP A 1 96 ? -11.281 -27.355 1.289 1.00 49.78 96 ASP A O 1
ATOM 787 N N . ILE A 1 97 ? -11.765 -25.203 0.813 1.00 39.72 97 ILE A N 1
ATOM 788 C CA . ILE A 1 97 ? -11.286 -24.511 2.029 1.00 39.72 97 ILE A CA 1
ATOM 789 C C . ILE A 1 97 ? -11.700 -23.040 1.947 1.00 39.72 97 ILE A C 1
ATOM 791 O O . ILE A 1 97 ? -11.475 -22.413 0.881 1.00 39.72 97 ILE A O 1
#

Foldseek 3Di:
DQVVLLVVLVVLLVVLVVLVVVCVVPNDPVSPVSSVVSLVSSLVSHPDVVVVPDPDDDVVSVVVNCVSCVVVVVVVVVVVVVVVVVDVVPDDDDDDD

Organism: NCBI:txid718192